Protein AF-A0A6A7KJP4-F1 (afdb_monomer_lite)

Sequence (94 aa):
MTQLSTTSVSVVDGEIMIDAEALAPKLGLSADALKDNMAKGLVTSVAETGADADAGRTRLTFRYRAQVWRVVVETDGTLVEDPVPTSASSRAPG

Secondary structure (DSSP, 8-state):
--------EEEETTEEEE-HHHHHHHTT--HHHHHHHHHTT-SEEEEEE--GGGTT-EEEEEEETTEEEEEEE-TTS-EEE-----S-------

pLDDT: mean 72.68, std 15.63, range [33.25, 92.19]

Structure (mmCIF, N/CA/C/O backbone):
data_AF-A0A6A7KJP4-F1
#
_entry.id   AF-A0A6A7KJP4-F1
#
loop_
_atom_site.group_PDB
_atom_site.id
_atom_site.type_symbol
_atom_site.label_atom_id
_atom_site.label_alt_id
_atom_site.label_comp_id
_atom_site.label_asym_id
_atom_site.label_entity_id
_atom_site.label_seq_id
_atom_site.pdbx_PDB_ins_code
_atom_site.Cartn_x
_atom_site.Cartn_y
_atom_site.Cartn_z
_atom_site.occupancy
_atom_site.B_iso_or_equiv
_atom_site.auth_seq_id
_atom_site.auth_comp_id
_atom_site.auth_asym_id
_atom_site.auth_atom_id
_atom_site.pdbx_PDB_model_num
ATOM 1 N N . MET A 1 1 ? 26.833 2.535 10.464 1.00 47.62 1 MET A N 1
ATOM 2 C CA . MET A 1 1 ? 25.543 1.891 10.792 1.00 47.62 1 MET A CA 1
ATOM 3 C C . MET A 1 1 ? 24.510 2.999 10.910 1.00 47.62 1 MET A C 1
ATOM 5 O O . MET A 1 1 ? 24.896 4.078 11.341 1.00 47.62 1 MET A O 1
ATOM 9 N N . THR A 1 2 ? 23.268 2.725 10.509 1.00 39.41 2 THR A N 1
ATOM 10 C CA . THR A 1 2 ? 22.101 3.630 10.496 1.00 39.41 2 THR A CA 1
ATOM 11 C C . THR A 1 2 ? 21.898 4.386 9.181 1.00 39.41 2 THR A C 1
ATOM 13 O O . THR A 1 2 ? 22.271 5.547 9.048 1.00 39.41 2 THR A O 1
ATOM 16 N N . GLN A 1 3 ? 21.249 3.721 8.220 1.00 33.25 3 GLN A N 1
ATOM 17 C CA . GLN A 1 3 ? 20.440 4.434 7.236 1.00 33.25 3 GLN A CA 1
ATOM 18 C C . GLN A 1 3 ? 18.989 4.398 7.717 1.00 33.25 3 GLN A C 1
ATOM 20 O O . GLN A 1 3 ? 18.420 3.334 7.951 1.00 33.25 3 GLN A O 1
ATOM 25 N N . LEU A 1 4 ? 18.467 5.596 7.949 1.00 44.72 4 LEU A N 1
ATOM 26 C CA . LEU A 1 4 ? 17.102 5.893 8.350 1.00 44.72 4 LEU A CA 1
ATOM 27 C C . LEU A 1 4 ? 16.168 5.726 7.146 1.00 44.72 4 LEU A C 1
ATOM 29 O O . LEU A 1 4 ? 16.526 6.116 6.038 1.00 44.72 4 LEU A O 1
ATOM 33 N N . SER A 1 5 ? 14.969 5.210 7.422 1.00 57.34 5 SER A N 1
ATOM 34 C CA . SER A 1 5 ? 13.728 5.432 6.671 1.00 57.34 5 SER A CA 1
ATOM 35 C C . SER A 1 5 ? 13.806 5.206 5.162 1.00 57.34 5 SER A C 1
ATOM 37 O O . SER A 1 5 ? 14.084 6.118 4.386 1.00 57.34 5 SER A O 1
ATOM 39 N N . THR A 1 6 ? 13.470 4.012 4.695 1.00 47.88 6 THR A N 1
ATOM 40 C CA . THR A 1 6 ? 13.108 3.842 3.286 1.00 47.88 6 THR A CA 1
ATOM 41 C C . THR A 1 6 ? 11.990 2.828 3.235 1.00 47.88 6 THR A C 1
ATOM 43 O O . THR A 1 6 ? 12.098 1.769 3.840 1.00 47.88 6 THR A O 1
ATOM 46 N N . THR A 1 7 ? 10.883 3.191 2.600 1.00 59.84 7 THR A N 1
ATOM 47 C CA . THR A 1 7 ? 9.778 2.293 2.273 1.00 59.84 7 THR A CA 1
ATOM 48 C C . THR A 1 7 ? 10.344 1.057 1.571 1.00 59.84 7 THR A C 1
ATOM 50 O O . THR A 1 7 ? 10.584 1.089 0.368 1.00 59.84 7 THR A O 1
ATOM 53 N N . SER A 1 8 ? 10.636 -0.000 2.330 1.00 65.38 8 SER A N 1
ATOM 54 C CA . SER A 1 8 ? 11.210 -1.233 1.801 1.00 65.38 8 SER A CA 1
ATOM 55 C C . SER A 1 8 ? 10.103 -1.984 1.087 1.00 65.38 8 SER A C 1
ATOM 57 O O . SER A 1 8 ? 9.242 -2.607 1.707 1.00 65.38 8 SER A O 1
ATOM 59 N N . VAL A 1 9 ? 10.100 -1.858 -0.231 1.00 68.44 9 VAL A N 1
ATOM 60 C CA . VAL A 1 9 ? 9.326 -2.710 -1.119 1.00 68.44 9 VAL A CA 1
ATOM 61 C C . VAL A 1 9 ? 10.250 -3.779 -1.680 1.00 68.44 9 VAL A C 1
ATOM 63 O O . VAL A 1 9 ? 11.416 -3.522 -1.972 1.00 68.44 9 VAL A O 1
ATOM 66 N N . SER A 1 10 ? 9.761 -5.004 -1.790 1.00 71.44 10 SER A N 1
ATOM 67 C CA . SER A 1 10 ? 10.489 -6.108 -2.410 1.00 71.44 10 SER A CA 1
ATOM 68 C C . SER A 1 10 ? 9.553 -6.820 -3.362 1.00 71.44 10 SER A C 1
ATOM 70 O O . SER A 1 10 ? 8.472 -7.239 -2.963 1.00 71.44 10 SER A O 1
ATOM 72 N N . VAL A 1 11 ? 9.953 -6.928 -4.625 1.00 70.38 11 VAL A N 1
ATOM 73 C CA . VAL A 1 11 ? 9.204 -7.690 -5.624 1.00 70.38 11 VAL A CA 1
ATOM 74 C C . VAL A 1 11 ? 9.859 -9.061 -5.740 1.00 70.38 11 VAL A C 1
ATOM 76 O O . VAL A 1 11 ? 11.029 -9.152 -6.108 1.00 70.38 11 VAL 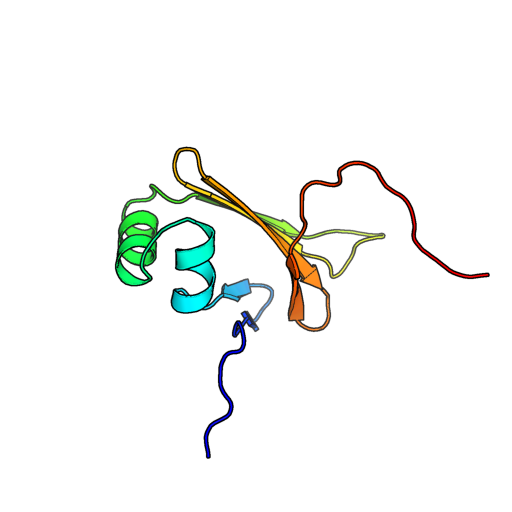A O 1
ATOM 79 N N . VAL A 1 12 ? 9.135 -10.120 -5.390 1.00 69.94 12 VAL A N 1
ATOM 80 C CA . VAL A 1 12 ? 9.619 -11.505 -5.417 1.00 69.94 12 VAL A CA 1
ATOM 81 C C . VAL A 1 12 ? 8.657 -12.319 -6.267 1.00 69.94 12 VAL A C 1
ATOM 83 O O . VAL A 1 12 ? 7.481 -12.397 -5.947 1.00 69.94 12 VAL A O 1
ATOM 86 N N . ASP A 1 13 ? 9.140 -12.896 -7.368 1.00 68.69 13 ASP A N 1
ATOM 87 C CA . ASP A 1 13 ? 8.322 -13.718 -8.282 1.00 68.69 13 ASP A CA 1
ATOM 88 C C . ASP A 1 13 ? 7.081 -12.992 -8.858 1.00 68.69 13 ASP A C 1
ATOM 90 O O . ASP A 1 13 ? 6.067 -13.596 -9.185 1.00 68.69 13 ASP A O 1
ATOM 94 N N . GLY A 1 14 ? 7.144 -11.659 -8.972 1.00 68.12 14 GLY A N 1
ATOM 95 C CA . GLY A 1 14 ? 6.004 -10.826 -9.383 1.00 68.12 14 GLY A CA 1
ATOM 96 C C . GLY A 1 14 ? 5.045 -10.462 -8.244 1.00 68.12 14 GLY A C 1
ATOM 97 O O . GLY A 1 14 ? 4.119 -9.679 -8.452 1.00 68.12 14 GLY A O 1
ATOM 98 N N . GLU A 1 15 ? 5.291 -10.955 -7.032 1.00 70.12 15 GLU A N 1
ATOM 99 C CA . GLU A 1 15 ? 4.576 -10.561 -5.826 1.00 70.12 15 GLU A CA 1
ATOM 100 C C . GLU A 1 15 ? 5.254 -9.354 -5.174 1.00 70.12 15 GLU A C 1
ATOM 102 O O . GLU A 1 15 ? 6.462 -9.340 -4.944 1.00 70.12 15 GLU A O 1
ATOM 107 N N . ILE A 1 16 ? 4.480 -8.310 -4.886 1.00 75.88 16 ILE A N 1
ATOM 108 C CA . ILE A 1 16 ? 4.997 -7.074 -4.302 1.00 75.88 16 ILE A CA 1
ATOM 109 C C . ILE A 1 16 ? 4.771 -7.106 -2.792 1.00 75.88 16 ILE A C 1
ATOM 111 O O . ILE A 1 16 ? 3.640 -7.011 -2.317 1.00 75.88 16 ILE A O 1
ATOM 115 N N . MET A 1 17 ? 5.858 -7.166 -2.033 1.00 79.31 17 MET A N 1
ATOM 116 C CA . MET A 1 17 ? 5.861 -7.017 -0.583 1.00 79.31 17 MET A CA 1
ATOM 117 C C . MET A 1 17 ? 6.128 -5.563 -0.213 1.00 79.31 17 MET A C 1
ATOM 119 O O . MET A 1 17 ? 7.143 -5.002 -0.614 1.00 79.31 17 MET A O 1
ATOM 123 N N . ILE A 1 18 ? 5.244 -4.960 0.580 1.00 80.12 18 ILE A N 1
ATOM 124 C CA . ILE A 1 18 ? 5.425 -3.614 1.136 1.00 80.12 18 ILE A CA 1
ATOM 125 C C . ILE A 1 18 ? 5.503 -3.729 2.651 1.00 80.12 18 ILE A C 1
ATOM 127 O O . ILE A 1 18 ? 4.678 -4.406 3.268 1.00 80.12 18 ILE A O 1
ATOM 131 N N . ASP A 1 19 ? 6.468 -3.032 3.246 1.00 84.12 19 ASP A N 1
ATOM 132 C CA . ASP A 1 19 ? 6.581 -2.975 4.693 1.00 84.12 19 ASP A CA 1
ATOM 133 C C . ASP A 1 19 ? 5.330 -2.357 5.349 1.00 84.12 19 ASP A C 1
ATOM 135 O O . ASP A 1 19 ? 4.857 -1.274 4.981 1.00 84.12 19 ASP A O 1
ATOM 139 N N . ALA A 1 20 ? 4.785 -3.059 6.344 1.00 83.06 20 ALA A N 1
ATOM 140 C CA . ALA A 1 20 ? 3.580 -2.639 7.048 1.00 83.06 20 ALA A CA 1
ATOM 141 C C . ALA A 1 20 ? 3.787 -1.332 7.829 1.00 83.06 20 ALA A C 1
ATOM 143 O O . ALA A 1 20 ? 2.836 -0.564 7.965 1.00 83.06 20 ALA A O 1
ATOM 144 N N . GLU A 1 21 ? 4.998 -1.054 8.319 1.00 83.94 21 GLU A N 1
ATOM 145 C CA . GLU A 1 21 ? 5.314 0.194 9.019 1.00 83.94 21 GLU A CA 1
ATOM 146 C C . GLU A 1 21 ? 5.330 1.394 8.066 1.00 83.94 21 GLU A C 1
ATOM 148 O O . GLU A 1 21 ? 5.015 2.510 8.478 1.00 83.94 21 GLU A O 1
ATOM 153 N N . ALA A 1 22 ? 5.612 1.168 6.780 1.00 82.00 22 ALA A N 1
ATOM 154 C CA . ALA A 1 22 ? 5.526 2.196 5.748 1.00 82.00 22 ALA A CA 1
ATOM 155 C C . ALA A 1 22 ? 4.093 2.376 5.209 1.00 82.0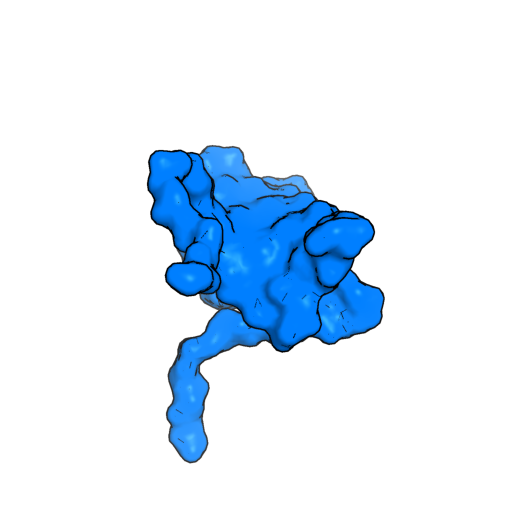0 22 ALA A C 1
ATOM 157 O O . ALA A 1 22 ? 3.658 3.503 4.967 1.00 82.00 22 ALA A O 1
ATOM 158 N N . LEU A 1 23 ? 3.343 1.280 5.040 1.00 82.62 23 LEU A N 1
ATOM 159 C CA . LEU A 1 23 ? 1.979 1.289 4.493 1.00 82.62 23 LEU A CA 1
ATOM 160 C C . LEU A 1 23 ? 0.930 1.771 5.504 1.00 82.62 23 LEU A C 1
ATOM 162 O O . LEU A 1 23 ? 0.035 2.543 5.159 1.00 82.62 23 LEU A O 1
ATOM 166 N N . ALA A 1 24 ? 1.012 1.327 6.756 1.00 86.81 24 ALA A N 1
ATOM 167 C CA . ALA A 1 24 ? -0.001 1.618 7.762 1.00 86.81 24 ALA A CA 1
ATOM 168 C C . ALA A 1 24 ? -0.265 3.123 7.976 1.00 86.81 24 ALA A C 1
ATOM 170 O O . ALA A 1 24 ? -1.436 3.512 7.903 1.00 86.81 24 ALA A O 1
ATOM 171 N N . PRO A 1 25 ? 0.748 4.005 8.141 1.00 86.56 25 PRO A N 1
ATOM 172 C CA . PRO A 1 25 ? 0.495 5.433 8.329 1.00 86.56 25 PRO A CA 1
ATOM 173 C C . PRO A 1 25 ? -0.191 6.086 7.120 1.00 86.56 25 PRO A C 1
ATOM 175 O O . PRO A 1 25 ? -0.952 7.035 7.301 1.00 86.56 25 PRO A O 1
ATOM 178 N N . LYS A 1 26 ? -0.012 5.556 5.901 1.00 83.94 26 LYS A N 1
ATOM 179 C CA . LYS A 1 26 ? -0.701 6.040 4.689 1.00 83.94 26 LYS A CA 1
ATOM 180 C C . LYS A 1 26 ? -2.209 5.785 4.717 1.00 83.94 26 LYS A C 1
ATOM 182 O O . LYS A 1 26 ? -2.970 6.523 4.100 1.00 83.94 26 LYS A O 1
ATOM 187 N N . LEU A 1 27 ? -2.639 4.761 5.452 1.00 83.81 27 LEU A N 1
ATOM 188 C CA . LEU A 1 27 ? -4.046 4.414 5.674 1.00 83.81 27 LEU A CA 1
ATOM 189 C C . LEU A 1 27 ? -4.579 4.947 7.016 1.00 83.81 27 LEU A C 1
ATOM 191 O O . LEU A 1 27 ? -5.719 4.653 7.380 1.00 83.81 27 LEU A O 1
ATOM 195 N N . GLY A 1 28 ? -3.769 5.707 7.764 1.00 86.81 28 GLY A N 1
ATOM 196 C CA . GLY A 1 28 ? -4.106 6.170 9.112 1.00 86.81 28 GLY A CA 1
ATOM 197 C C . GLY A 1 28 ? -4.159 5.039 10.145 1.00 86.81 28 GLY A C 1
ATOM 198 O O . GLY A 1 28 ? -4.939 5.101 11.094 1.00 86.81 28 GLY A O 1
ATOM 199 N N . LEU A 1 29 ? -3.369 3.985 9.940 1.00 89.25 29 LEU A N 1
ATOM 200 C CA . LEU A 1 29 ? -3.285 2.800 10.788 1.00 89.25 29 LEU A CA 1
ATOM 201 C C . LEU A 1 29 ? -1.886 2.648 11.397 1.00 89.25 29 LEU A C 1
ATOM 203 O O . LEU A 1 29 ? -0.904 3.196 10.903 1.00 89.25 29 LEU A O 1
ATOM 207 N N . SER A 1 30 ? -1.791 1.844 12.453 1.00 90.50 30 SER A N 1
ATOM 208 C CA . SER A 1 30 ? -0.522 1.283 12.937 1.00 90.50 30 SER A CA 1
ATOM 209 C C . SER A 1 30 ? -0.212 -0.029 12.212 1.00 90.50 30 SER A C 1
ATOM 211 O O . SER A 1 30 ? -1.135 -0.686 11.731 1.00 90.50 30 SER A O 1
ATOM 213 N N . ALA A 1 31 ? 1.057 -0.442 12.156 1.00 87.50 31 ALA A N 1
ATOM 214 C CA . ALA A 1 31 ? 1.465 -1.678 11.479 1.00 87.50 31 ALA A CA 1
ATOM 215 C C . ALA A 1 31 ? 0.707 -2.917 11.994 1.00 87.50 31 ALA A C 1
ATOM 217 O O . ALA A 1 31 ? 0.215 -3.713 11.195 1.00 87.50 31 ALA A O 1
ATOM 218 N N . ASP A 1 32 ? 0.530 -3.045 13.312 1.00 90.06 32 ASP A N 1
ATOM 219 C CA . ASP A 1 32 ? -0.271 -4.114 13.922 1.00 90.06 32 ASP A CA 1
ATOM 220 C C . ASP A 1 32 ? -1.742 -4.051 13.513 1.00 90.06 32 ASP A C 1
ATOM 222 O O . ASP A 1 32 ? -2.333 -5.066 13.154 1.00 90.06 32 ASP A O 1
ATOM 226 N N . ALA A 1 33 ? -2.330 -2.851 13.503 1.00 90.06 33 ALA A N 1
ATOM 227 C CA . ALA A 1 33 ? -3.714 -2.666 13.085 1.00 90.06 33 ALA A CA 1
ATOM 228 C C . ALA A 1 33 ? -3.888 -3.004 11.601 1.00 90.06 33 ALA A C 1
ATOM 230 O O . ALA A 1 33 ? -4.870 -3.635 11.232 1.00 90.06 33 ALA A O 1
ATOM 231 N N . LEU A 1 34 ? -2.946 -2.621 10.739 1.00 88.50 34 LEU A N 1
ATOM 232 C CA . LEU A 1 34 ? -2.965 -2.998 9.331 1.00 88.50 34 LEU A CA 1
ATOM 233 C C . LEU A 1 34 ? -2.946 -4.524 9.175 1.00 88.50 34 LEU A C 1
ATOM 235 O O . LEU A 1 34 ? -3.818 -5.063 8.498 1.00 88.50 34 LEU A O 1
ATOM 239 N N . LYS A 1 35 ? -2.015 -5.216 9.846 1.00 87.62 35 LYS A N 1
ATOM 240 C CA . LYS A 1 35 ? -1.902 -6.685 9.814 1.00 87.62 35 LYS A CA 1
ATOM 241 C C . LYS A 1 35 ? -3.170 -7.370 10.323 1.00 87.62 35 LYS A C 1
ATOM 243 O O . LYS A 1 35 ? -3.674 -8.276 9.669 1.00 87.62 35 LYS A O 1
ATOM 248 N N . ASP A 1 36 ? -3.720 -6.907 11.442 1.00 92.19 36 ASP A N 1
ATOM 249 C CA . ASP A 1 36 ? -4.967 -7.420 12.016 1.00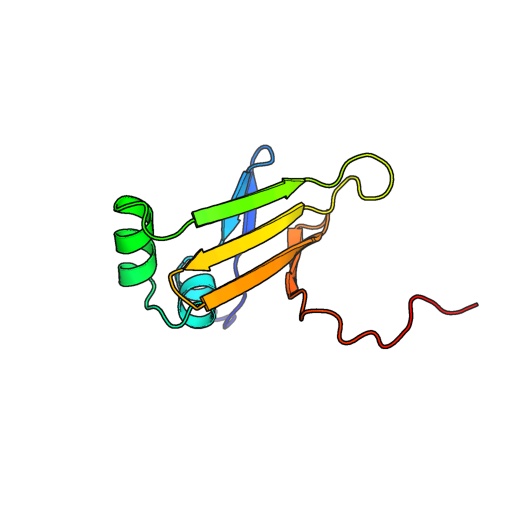 92.19 36 ASP A CA 1
ATOM 250 C C . ASP A 1 36 ? -6.164 -7.196 11.074 1.00 92.19 36 ASP A C 1
ATOM 252 O O . ASP A 1 36 ? -6.943 -8.114 10.824 1.00 92.19 36 ASP A O 1
ATOM 256 N N . ASN A 1 37 ? -6.283 -6.009 10.471 1.00 88.19 37 ASN A N 1
ATOM 257 C CA . ASN A 1 37 ? -7.356 -5.717 9.522 1.00 88.19 37 ASN A CA 1
ATOM 258 C C . ASN A 1 37 ? -7.190 -6.472 8.190 1.00 88.19 37 ASN A C 1
ATOM 260 O O . ASN A 1 37 ? -8.196 -6.844 7.590 1.00 88.19 37 ASN A O 1
ATOM 264 N N . MET A 1 38 ? -5.963 -6.740 7.731 1.00 85.50 38 MET A N 1
ATOM 265 C CA . MET A 1 38 ? -5.707 -7.624 6.586 1.00 85.50 38 MET A CA 1
ATOM 266 C C . MET A 1 38 ? -6.076 -9.074 6.918 1.00 85.50 38 MET A C 1
ATOM 268 O O . MET A 1 38 ? -6.794 -9.702 6.146 1.00 85.50 38 MET A O 1
ATOM 272 N N . ALA A 1 39 ? -5.685 -9.580 8.094 1.00 87.62 39 ALA A N 1
ATOM 273 C CA . ALA A 1 39 ? -6.049 -10.921 8.561 1.00 87.62 39 ALA A CA 1
ATOM 274 C C . ALA A 1 39 ? -7.571 -11.101 8.714 1.00 87.62 39 ALA A C 1
ATOM 276 O O . ALA A 1 39 ? -8.099 -12.189 8.500 1.00 87.62 39 ALA A O 1
ATOM 277 N N . LYS A 1 40 ? -8.286 -10.019 9.041 1.00 89.19 40 LYS A N 1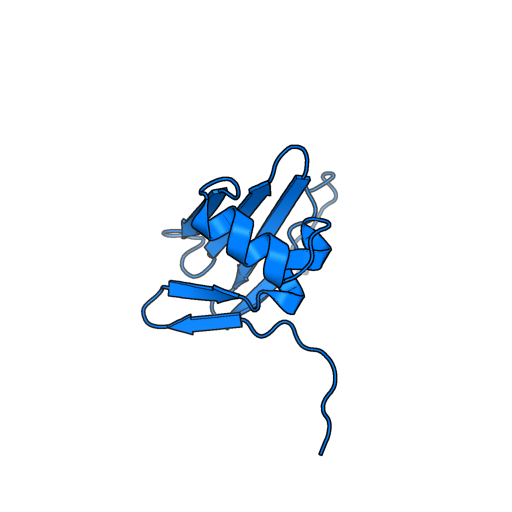
ATOM 278 C CA . LYS A 1 40 ? -9.755 -9.971 9.114 1.00 89.19 40 LYS A CA 1
ATOM 279 C C . LYS A 1 40 ? -10.443 -9.734 7.763 1.00 89.19 40 LYS A C 1
ATOM 281 O O . LYS A 1 40 ? -11.670 -9.735 7.721 1.00 89.19 40 LYS A O 1
ATOM 286 N N . GLY A 1 41 ? -9.699 -9.483 6.682 1.00 87.12 41 GLY A N 1
ATOM 287 C CA . GLY A 1 41 ? -10.258 -9.150 5.365 1.00 87.12 41 GLY A CA 1
ATOM 288 C C . GLY A 1 41 ? -10.936 -7.773 5.284 1.00 87.12 41 GLY A C 1
ATOM 289 O O . GLY A 1 41 ? -11.744 -7.533 4.393 1.00 87.12 41 GLY A O 1
ATOM 290 N N . LEU A 1 42 ? -10.638 -6.865 6.219 1.00 88.12 42 LEU A N 1
ATOM 291 C CA . LEU A 1 42 ? -11.177 -5.498 6.268 1.00 88.12 42 LEU A CA 1
ATOM 292 C C . LEU A 1 42 ? -10.386 -4.514 5.396 1.00 88.12 42 LEU A C 1
ATOM 294 O O . LEU A 1 42 ? -10.908 -3.466 5.013 1.00 88.12 42 LEU A O 1
ATOM 298 N N . VAL A 1 43 ? -9.121 -4.828 5.116 1.00 86.94 43 VAL A N 1
ATOM 299 C CA . VAL A 1 43 ? -8.273 -4.096 4.169 1.00 86.94 43 VAL A CA 1
ATOM 300 C C . VAL A 1 43 ? -8.287 -4.857 2.853 1.00 86.94 43 VAL A C 1
ATOM 302 O O . VAL A 1 43 ? -7.896 -6.020 2.807 1.00 86.94 43 VAL A O 1
ATOM 305 N N . THR A 1 44 ? -8.709 -4.193 1.782 1.00 83.94 44 THR A N 1
ATOM 306 C CA . THR A 1 44 ? -8.666 -4.753 0.426 1.00 83.94 44 THR A CA 1
ATOM 307 C C . THR A 1 44 ? -7.543 -4.096 -0.362 1.00 83.94 44 THR A C 1
ATOM 309 O O . THR A 1 44 ? -7.499 -2.866 -0.456 1.00 83.94 44 THR A O 1
ATOM 312 N N . SER A 1 45 ? -6.663 -4.900 -0.950 1.00 81.50 45 SER A N 1
ATOM 313 C CA . SER A 1 45 ? -5.641 -4.467 -1.900 1.00 81.50 45 SER A CA 1
ATOM 314 C C . SER A 1 45 ? -6.009 -4.931 -3.306 1.00 81.50 45 SER A C 1
ATOM 316 O O . SER A 1 45 ? -6.461 -6.055 -3.510 1.00 81.50 45 SER A O 1
ATOM 318 N N . VAL A 1 46 ? -5.827 -4.052 -4.285 1.00 83.56 46 VAL A N 1
ATOM 319 C CA . VAL A 1 46 ? -5.971 -4.368 -5.706 1.00 83.56 46 VAL A CA 1
ATOM 320 C C . VAL A 1 46 ? -4.632 -4.098 -6.366 1.00 83.56 46 VAL A C 1
ATOM 322 O O . VAL A 1 46 ? -4.129 -2.979 -6.273 1.00 83.56 46 VAL A O 1
ATOM 325 N N . ALA A 1 47 ? -4.068 -5.117 -7.006 1.00 77.25 47 ALA A N 1
ATOM 326 C CA . ALA A 1 47 ? -2.870 -5.002 -7.818 1.00 77.25 47 ALA A CA 1
ATOM 327 C C . ALA A 1 47 ? -3.259 -5.087 -9.291 1.00 77.25 47 ALA A C 1
ATOM 329 O O . ALA A 1 47 ? -3.704 -6.128 -9.766 1.00 77.25 47 ALA A O 1
ATOM 330 N N . GLU A 1 48 ? -3.127 -3.972 -9.997 1.00 79.00 48 GLU A N 1
ATOM 331 C CA . GLU A 1 48 ? -3.289 -3.908 -11.441 1.00 79.00 48 GLU A CA 1
ATOM 332 C C . GLU A 1 48 ? -1.895 -3.920 -12.062 1.00 79.00 48 GLU A C 1
ATOM 334 O O . GLU A 1 48 ? -1.186 -2.910 -12.064 1.00 79.00 48 GLU A O 1
ATOM 339 N N . THR A 1 49 ? -1.474 -5.083 -12.547 1.00 71.19 49 THR A N 1
ATOM 340 C CA . THR A 1 49 ? -0.240 -5.208 -13.321 1.00 71.19 49 THR A CA 1
ATOM 341 C C . THR A 1 49 ? -0.490 -4.653 -14.719 1.00 71.19 49 THR A C 1
ATOM 343 O O . THR A 1 49 ? -1.334 -5.169 -15.453 1.00 71.19 49 THR A O 1
ATOM 346 N N . GLY A 1 50 ? 0.218 -3.584 -15.082 1.00 63.97 50 GLY A N 1
ATOM 347 C CA . GLY A 1 50 ? 0.201 -3.034 -16.431 1.00 63.97 50 GLY A CA 1
ATOM 348 C C . GLY A 1 50 ? 0.710 -4.068 -17.433 1.00 63.97 50 GLY A C 1
ATOM 349 O O . GLY A 1 50 ? 1.751 -4.692 -17.223 1.00 63.97 50 GLY A O 1
ATOM 350 N N . ALA A 1 51 ? -0.041 -4.258 -18.514 1.00 52.88 51 ALA A N 1
ATOM 351 C CA . ALA A 1 51 ? 0.348 -5.072 -19.660 1.00 52.88 51 ALA A CA 1
ATOM 352 C C . ALA A 1 51 ? 0.712 -4.165 -20.852 1.00 52.88 51 ALA A C 1
ATOM 354 O O . ALA A 1 51 ? 0.376 -2.979 -20.870 1.00 52.88 51 ALA A O 1
ATOM 355 N N . ASP A 1 52 ? 1.391 -4.724 -21.855 1.00 57.22 52 ASP A N 1
ATOM 356 C CA . ASP A 1 52 ? 1.757 -4.048 -23.109 1.00 57.22 52 ASP A CA 1
ATOM 357 C C . ASP A 1 52 ? 2.582 -2.754 -22.934 1.00 57.22 52 ASP A C 1
ATOM 359 O O . ASP A 1 52 ? 3.763 -2.813 -22.601 1.00 57.22 52 ASP A O 1
ATOM 363 N N . ALA A 1 53 ? 2.004 -1.575 -23.186 1.00 50.44 53 ALA A N 1
ATOM 364 C CA . ALA A 1 53 ? 2.724 -0.295 -23.195 1.00 50.44 53 ALA A CA 1
ATOM 365 C C . ALA A 1 53 ? 3.101 0.209 -21.788 1.00 50.44 53 ALA A C 1
ATOM 367 O O . ALA A 1 53 ? 3.977 1.064 -21.653 1.00 50.44 53 ALA A O 1
ATOM 368 N N . ASP A 1 54 ? 2.464 -0.348 -20.757 1.00 53.81 54 ASP A N 1
ATOM 369 C CA . ASP A 1 54 ? 2.765 -0.125 -19.341 1.00 53.81 54 ASP A CA 1
ATOM 370 C C . ASP A 1 54 ? 3.360 -1.389 -18.689 1.00 53.81 54 ASP A C 1
ATOM 372 O O . ASP A 1 54 ? 3.364 -1.518 -17.462 1.00 53.81 54 ASP A O 1
ATOM 376 N N . ALA A 1 55 ? 3.871 -2.330 -19.499 1.00 56.19 55 ALA A N 1
ATOM 377 C CA . ALA A 1 55 ? 4.525 -3.540 -19.013 1.00 56.19 55 ALA A CA 1
ATOM 378 C C . ALA A 1 55 ? 5.661 -3.193 -18.037 1.00 56.19 55 ALA A C 1
ATOM 380 O O . ALA A 1 55 ? 6.633 -2.523 -18.388 1.00 56.19 55 ALA A O 1
ATOM 381 N N . GLY A 1 56 ? 5.519 -3.659 -16.795 1.00 64.81 56 GLY A N 1
ATOM 382 C CA . GLY A 1 56 ? 6.466 -3.411 -15.705 1.00 64.81 56 GLY A CA 1
ATOM 383 C C . GLY A 1 56 ? 5.991 -2.401 -14.660 1.00 64.81 56 GLY A C 1
ATOM 384 O O . GLY A 1 56 ? 6.568 -2.352 -13.578 1.00 64.81 56 GLY A O 1
ATOM 385 N N . ARG A 1 57 ? 4.907 -1.657 -14.919 1.00 76.00 57 ARG A N 1
ATOM 386 C CA . ARG A 1 57 ? 4.259 -0.817 -13.906 1.00 76.00 57 ARG A CA 1
ATOM 387 C C . ARG A 1 57 ? 3.134 -1.571 -13.229 1.00 76.00 57 ARG A C 1
ATOM 389 O O . ARG A 1 57 ? 2.165 -1.953 -13.877 1.00 76.00 57 ARG A O 1
ATOM 396 N N . THR A 1 58 ? 3.219 -1.741 -11.916 1.00 78.44 58 THR A N 1
ATOM 397 C CA . THR A 1 58 ? 2.133 -2.347 -11.138 1.00 78.44 58 THR A CA 1
ATOM 398 C C . THR A 1 58 ? 1.484 -1.306 -10.254 1.00 78.44 58 THR A C 1
ATOM 400 O O . THR A 1 58 ? 2.096 -0.792 -9.321 1.00 78.44 58 THR A O 1
ATOM 403 N N . ARG A 1 59 ? 0.222 -0.989 -10.526 1.00 82.50 59 ARG A N 1
ATOM 404 C CA . ARG A 1 59 ? -0.543 -0.071 -9.695 1.00 82.50 59 ARG A CA 1
ATOM 405 C C . ARG A 1 59 ? -1.183 -0.838 -8.550 1.00 82.50 59 ARG A C 1
ATOM 407 O O . ARG A 1 59 ? -2.034 -1.695 -8.758 1.00 82.50 59 ARG A O 1
ATOM 414 N N . LEU A 1 60 ? -0.813 -0.484 -7.332 1.00 84.00 60 LEU A N 1
ATOM 415 C CA . LEU A 1 60 ? -1.410 -0.996 -6.113 1.00 84.00 60 LEU A CA 1
ATOM 416 C C . LEU A 1 60 ? -2.386 0.036 -5.552 1.00 84.00 60 LEU A C 1
ATOM 418 O O . LEU A 1 60 ? -2.041 1.196 -5.325 1.00 84.00 60 LEU A O 1
ATOM 422 N N . THR A 1 61 ? -3.621 -0.385 -5.308 1.00 85.75 61 THR A N 1
ATOM 423 C CA . THR A 1 61 ? -4.633 0.418 -4.621 1.00 85.75 61 THR A CA 1
ATOM 424 C C . THR A 1 61 ? -5.052 -0.294 -3.344 1.00 85.75 61 THR A C 1
ATOM 426 O O . THR A 1 61 ? -5.656 -1.363 -3.390 1.00 85.75 61 THR A O 1
ATOM 429 N N . PHE A 1 62 ? -4.774 0.322 -2.202 1.00 86.50 62 PHE A N 1
ATOM 430 C CA . PHE A 1 62 ? -5.206 -0.133 -0.889 1.00 86.50 62 PHE A CA 1
ATOM 431 C C . PHE A 1 62 ? -6.436 0.661 -0.465 1.00 86.50 62 PHE A C 1
ATOM 433 O O . PHE A 1 62 ? -6.436 1.893 -0.473 1.00 86.50 62 PHE A O 1
ATOM 440 N N . ARG A 1 63 ? -7.499 -0.045 -0.088 1.00 85.19 63 ARG A N 1
ATOM 441 C CA . ARG A 1 63 ? -8.724 0.551 0.443 1.00 85.19 63 ARG A CA 1
ATOM 442 C C . ARG A 1 63 ? -8.989 0.028 1.840 1.00 85.19 63 ARG A C 1
ATOM 444 O O . ARG A 1 63 ? -8.984 -1.179 2.078 1.00 85.19 63 ARG A O 1
ATOM 451 N N . TYR A 1 64 ? -9.261 0.959 2.742 1.00 88.00 64 TYR A N 1
ATOM 452 C CA . TYR A 1 64 ? -9.651 0.668 4.107 1.00 88.00 64 TYR A CA 1
ATOM 453 C C . TYR A 1 64 ? -10.675 1.696 4.586 1.00 88.00 64 TYR A C 1
ATOM 455 O O . TYR A 1 64 ? -10.360 2.869 4.784 1.00 88.00 64 TYR A O 1
ATOM 463 N N . ARG A 1 65 ? -11.919 1.256 4.796 1.00 86.19 65 ARG A N 1
ATOM 464 C CA . ARG A 1 65 ? -13.046 2.137 5.150 1.00 86.19 65 ARG A CA 1
ATOM 465 C C . ARG A 1 65 ? -13.167 3.314 4.167 1.00 86.19 65 ARG A C 1
ATOM 467 O O . ARG A 1 65 ? -13.411 3.092 2.988 1.00 86.19 65 ARG A O 1
ATOM 474 N N . ALA A 1 66 ? -13.007 4.548 4.648 1.00 85.69 66 ALA A N 1
ATOM 475 C CA . ALA A 1 66 ? -13.046 5.772 3.846 1.00 85.69 66 ALA A CA 1
ATOM 476 C C . ALA A 1 66 ? -11.660 6.209 3.328 1.00 85.69 66 ALA A C 1
ATOM 478 O O . ALA A 1 66 ? -11.560 7.228 2.652 1.00 85.69 66 ALA A O 1
ATOM 479 N N . GLN A 1 67 ? -10.597 5.471 3.659 1.00 84.81 67 GLN A N 1
ATOM 480 C CA . GLN A 1 67 ? -9.228 5.769 3.253 1.00 84.81 67 GLN A CA 1
ATOM 481 C C . GLN A 1 67 ? -8.859 4.955 2.016 1.00 84.81 67 GLN A C 1
ATOM 483 O O . GLN A 1 67 ? -9.083 3.742 1.949 1.00 84.81 67 GLN A O 1
ATOM 488 N N . VAL A 1 6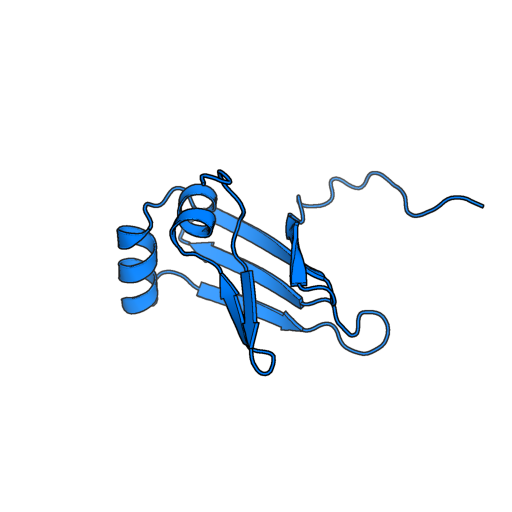8 ? -8.283 5.638 1.034 1.00 86.31 68 VAL A N 1
ATOM 489 C CA . VAL A 1 68 ? -7.761 5.024 -0.183 1.00 86.31 68 VAL A CA 1
ATOM 490 C C . VAL A 1 68 ? -6.344 5.521 -0.366 1.00 86.31 68 VAL A C 1
ATOM 492 O O . VAL A 1 68 ? -6.119 6.724 -0.464 1.00 86.31 68 VAL A O 1
ATOM 495 N N . TRP A 1 69 ? -5.404 4.589 -0.437 1.00 85.69 69 TRP A N 1
ATOM 496 C CA . TRP A 1 69 ? -4.026 4.888 -0.776 1.00 85.69 69 TRP A CA 1
ATOM 497 C C . TRP A 1 69 ? -3.650 4.162 -2.057 1.00 85.69 69 TRP A C 1
ATOM 499 O O . TRP A 1 69 ? -4.030 3.010 -2.273 1.00 85.69 69 TRP A O 1
ATOM 509 N N . ARG A 1 70 ? -2.941 4.860 -2.935 1.00 85.50 70 ARG A N 1
ATOM 510 C CA . ARG A 1 70 ? -2.626 4.379 -4.269 1.00 85.50 70 ARG A CA 1
ATOM 511 C C . ARG A 1 70 ? -1.172 4.647 -4.584 1.00 85.50 70 ARG A C 1
ATOM 513 O O . ARG A 1 70 ? -0.667 5.746 -4.368 1.00 85.50 70 ARG A O 1
ATOM 520 N N . VAL A 1 71 ? -0.533 3.636 -5.141 1.00 83.75 71 VAL A N 1
ATOM 521 C CA . VAL A 1 71 ? 0.874 3.685 -5.480 1.00 83.75 71 VAL A CA 1
ATOM 522 C C . VAL A 1 71 ? 1.144 2.900 -6.751 1.00 83.75 71 VAL A C 1
ATOM 524 O O . VAL A 1 71 ? 0.464 1.921 -7.042 1.00 83.75 71 VAL A O 1
ATOM 527 N N . VAL A 1 72 ? 2.112 3.348 -7.533 1.00 83.44 72 VAL A N 1
ATOM 528 C CA . VAL A 1 72 ? 2.613 2.659 -8.716 1.00 83.44 72 VAL A CA 1
ATOM 529 C C . VAL A 1 72 ? 3.996 2.126 -8.385 1.00 83.44 72 VAL A C 1
ATOM 531 O O . VAL A 1 72 ? 4.848 2.855 -7.891 1.00 83.44 72 VAL A O 1
ATOM 534 N N . VAL A 1 73 ? 4.206 0.842 -8.621 1.00 79.88 73 VAL A N 1
ATOM 535 C CA . VAL A 1 73 ? 5.506 0.188 -8.518 1.00 79.88 73 VAL A CA 1
ATOM 536 C C . VAL A 1 73 ? 6.095 0.157 -9.916 1.00 79.88 73 VAL A C 1
ATOM 538 O O . VAL A 1 73 ? 5.542 -0.496 -10.800 1.00 79.88 73 VAL A O 1
ATOM 541 N N . GLU A 1 74 ? 7.167 0.914 -10.125 1.00 77.12 74 GLU A N 1
ATOM 542 C CA . GLU A 1 74 ? 7.934 0.903 -11.370 1.00 77.12 74 GLU A CA 1
ATOM 543 C C . GLU A 1 74 ? 8.723 -0.410 -11.499 1.00 77.12 74 GLU A C 1
ATOM 545 O O . GLU A 1 74 ? 8.975 -1.107 -10.515 1.00 77.12 74 GLU A O 1
ATOM 550 N N . THR A 1 75 ? 9.189 -0.713 -12.710 1.00 70.06 75 THR A N 1
ATOM 551 C CA . THR A 1 75 ? 9.913 -1.952 -13.042 1.00 70.06 75 THR A CA 1
ATOM 552 C C . THR A 1 75 ? 11.215 -2.141 -12.254 1.00 70.06 75 THR A C 1
ATOM 554 O O . THR A 1 75 ? 11.664 -3.265 -12.064 1.00 70.06 75 THR A O 1
ATOM 557 N N . ASP A 1 76 ? 11.809 -1.045 -11.776 1.00 68.31 76 ASP A N 1
ATOM 558 C CA . ASP A 1 76 ? 13.006 -1.031 -10.920 1.00 68.31 76 ASP A CA 1
ATOM 559 C C . ASP A 1 76 ? 12.683 -1.334 -9.437 1.00 68.31 76 ASP A C 1
ATOM 561 O O . ASP A 1 76 ? 13.560 -1.349 -8.581 1.00 68.31 76 ASP A O 1
ATOM 565 N N . GLY A 1 77 ? 11.405 -1.548 -9.100 1.00 67.94 77 GLY A N 1
ATOM 566 C CA . GLY A 1 77 ? 10.932 -1.687 -7.721 1.00 67.94 77 GLY A CA 1
ATOM 567 C C . GLY A 1 77 ? 10.733 -0.347 -7.010 1.00 67.94 77 GLY A C 1
ATOM 568 O O . GLY A 1 77 ? 10.463 -0.317 -5.814 1.00 67.94 77 GLY A O 1
ATOM 569 N N . THR A 1 78 ? 10.833 0.776 -7.722 1.00 72.25 78 THR A N 1
ATOM 570 C CA . THR A 1 78 ? 10.580 2.102 -7.146 1.00 72.25 78 THR A CA 1
ATOM 571 C C . THR A 1 78 ? 9.084 2.300 -6.897 1.00 72.25 78 THR A C 1
ATOM 573 O O . THR A 1 78 ? 8.274 2.157 -7.811 1.00 72.25 78 THR A O 1
ATOM 576 N N . LEU A 1 79 ? 8.711 2.674 -5.669 1.00 74.94 79 LEU A N 1
ATOM 577 C CA . LEU A 1 79 ? 7.348 3.087 -5.332 1.00 74.94 79 LEU A CA 1
ATOM 578 C C . LEU A 1 79 ? 7.150 4.571 -5.666 1.00 74.94 79 LEU A C 1
ATOM 580 O O . LEU A 1 79 ? 7.773 5.442 -5.060 1.00 74.94 79 LEU A O 1
ATOM 584 N N . VAL A 1 80 ? 6.236 4.861 -6.582 1.00 80.44 80 VAL A N 1
ATOM 585 C CA . VAL A 1 80 ? 5.786 6.212 -6.913 1.00 80.44 80 VAL A CA 1
ATOM 586 C C . VAL A 1 80 ? 4.361 6.360 -6.410 1.00 80.44 80 VAL A C 1
ATOM 588 O O . VAL A 1 80 ? 3.438 5.731 -6.926 1.00 80.44 80 VAL A O 1
ATOM 591 N N . GLU A 1 81 ? 4.166 7.166 -5.366 1.00 78.81 81 GLU A N 1
ATOM 592 C CA . GLU A 1 81 ? 2.812 7.524 -4.942 1.00 78.81 81 GLU A CA 1
ATOM 593 C C . GLU A 1 81 ? 2.104 8.194 -6.113 1.00 78.81 81 GLU A C 1
ATOM 595 O O . GLU A 1 81 ? 2.646 9.116 -6.718 1.00 78.81 81 GLU A O 1
ATOM 600 N N . ASP A 1 82 ? 0.915 7.695 -6.445 1.00 72.75 82 ASP A N 1
ATOM 601 C CA . ASP A 1 82 ? 0.056 8.291 -7.460 1.00 72.75 82 ASP A CA 1
ATOM 602 C C . ASP A 1 82 ? -0.916 9.195 -6.701 1.00 72.75 82 ASP A C 1
ATOM 604 O O . ASP A 1 82 ? -1.984 8.726 -6.279 1.00 72.75 82 ASP A O 1
ATOM 608 N N . PRO A 1 83 ? -0.563 1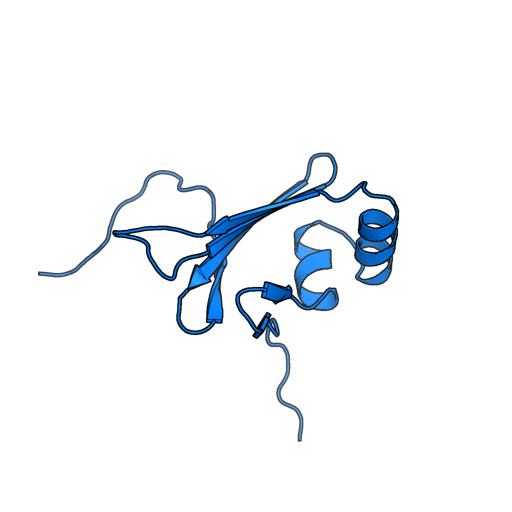0.473 -6.436 1.00 61.09 83 PRO A N 1
ATOM 609 C CA . PRO A 1 83 ? -1.584 11.427 -6.064 1.00 61.09 83 PRO A CA 1
ATOM 610 C C . PRO A 1 83 ? -2.581 11.398 -7.215 1.00 61.09 83 PRO A C 1
ATOM 612 O O . PRO A 1 83 ? -2.176 11.444 -8.377 1.00 61.09 83 PRO A O 1
ATOM 615 N N . VAL A 1 84 ? -3.874 11.267 -6.904 1.00 50.78 84 VAL A N 1
ATOM 616 C CA . VAL A 1 84 ? -4.936 11.466 -7.897 1.00 50.78 84 VAL A CA 1
ATOM 617 C C . VAL A 1 84 ? -4.500 12.629 -8.791 1.00 50.78 84 VAL A C 1
ATOM 619 O O . VAL A 1 84 ? -4.188 13.693 -8.245 1.00 50.78 84 VAL A O 1
ATOM 622 N N . PRO A 1 85 ? -4.387 12.446 -10.120 1.00 46.16 85 PRO A N 1
ATOM 623 C CA . PRO A 1 85 ? -4.027 13.555 -10.967 1.00 46.16 85 PRO A CA 1
ATOM 624 C C . PRO A 1 85 ? -5.190 14.535 -10.876 1.00 46.16 85 PRO A C 1
ATOM 626 O O . PRO A 1 85 ? -6.213 14.387 -11.540 1.00 46.16 85 PRO A O 1
ATOM 629 N N . THR A 1 86 ? -5.051 15.572 -10.054 1.00 43.28 86 THR A N 1
ATOM 630 C CA . THR A 1 86 ? -5.516 16.875 -10.499 1.00 43.28 86 THR A CA 1
ATOM 631 C C . THR A 1 86 ? -4.769 17.096 -11.796 1.00 43.28 86 THR A C 1
ATOM 633 O O . THR A 1 86 ? -3.555 17.273 -11.763 1.00 43.28 86 THR A O 1
ATOM 636 N N . SER A 1 87 ? -5.472 16.932 -12.918 1.00 47.47 87 SER A N 1
ATOM 637 C CA . SER A 1 87 ? -4.943 17.093 -14.265 1.00 47.47 87 SER A CA 1
ATOM 638 C C . SER A 1 87 ? -4.106 18.363 -14.343 1.00 47.47 87 SER A C 1
ATOM 640 O O . SER A 1 87 ? -4.620 19.463 -14.502 1.00 47.47 87 SER A O 1
ATOM 642 N N . ALA A 1 88 ? -2.803 18.202 -14.214 1.00 47.28 88 ALA A N 1
ATOM 643 C CA . ALA A 1 88 ? -1.814 19.178 -14.583 1.00 47.28 88 ALA A CA 1
ATOM 644 C C . ALA A 1 88 ? -0.697 18.349 -15.206 1.00 47.28 88 ALA A C 1
ATOM 646 O O . ALA A 1 88 ? 0.014 17.619 -14.520 1.00 47.28 88 ALA A O 1
ATOM 647 N N . SER A 1 89 ? -0.682 18.384 -16.538 1.00 43.22 89 SER A N 1
ATOM 648 C CA . SER A 1 89 ? 0.469 18.245 -17.431 1.00 43.22 89 SER A CA 1
ATOM 649 C C . SER A 1 89 ? 1.826 18.200 -16.705 1.00 43.22 89 SER A C 1
ATOM 651 O O . SER A 1 89 ? 2.078 18.988 -15.806 1.00 43.22 89 SER A O 1
ATOM 653 N N . SER A 1 90 ? 2.821 17.402 -17.081 1.00 48.38 90 SER A N 1
ATOM 654 C CA . SER A 1 90 ? 3.180 16.958 -18.426 1.00 48.38 90 SER A CA 1
ATOM 655 C C . SER A 1 90 ? 4.424 16.067 -18.316 1.00 48.38 90 SER A C 1
ATOM 657 O O . SER A 1 90 ? 5.391 16.425 -17.650 1.00 48.38 90 SER A O 1
ATOM 659 N N . ARG A 1 91 ? 4.414 14.946 -19.035 1.00 46.41 91 ARG A N 1
ATOM 660 C CA . ARG A 1 91 ? 5.590 14.247 -19.587 1.00 46.41 91 ARG A CA 1
ATOM 661 C C . ARG A 1 91 ? 5.791 14.869 -20.983 1.00 46.41 91 ARG A C 1
ATOM 663 O O . ARG A 1 91 ? 4.784 15.033 -21.660 1.00 46.41 91 ARG A O 1
ATOM 670 N N . ALA A 1 92 ? 6.938 15.276 -21.520 1.00 42.25 92 ALA A N 1
ATOM 671 C CA . ALA A 1 92 ? 8.373 15.202 -21.228 1.00 42.25 92 ALA A CA 1
ATOM 672 C C . ALA A 1 92 ? 9.081 16.240 -22.161 1.00 42.25 92 ALA A C 1
ATOM 674 O O . ALA A 1 92 ? 8.414 16.777 -23.049 1.00 42.25 92 ALA A O 1
ATOM 675 N N . PRO A 1 93 ? 10.384 16.541 -21.982 1.00 55.19 93 PRO A N 1
ATOM 676 C CA . PRO A 1 93 ? 11.125 17.515 -22.794 1.00 55.19 93 PRO A CA 1
ATOM 677 C C . PRO A 1 93 ? 11.387 17.021 -24.225 1.00 55.19 93 PRO A C 1
ATOM 679 O O . PRO A 1 93 ? 11.607 15.829 -24.443 1.00 55.19 93 PRO A O 1
ATOM 682 N N . GLY A 1 94 ? 11.410 17.963 -25.169 1.00 44.31 94 GLY A N 1
ATOM 683 C CA . GLY A 1 94 ? 11.897 17.815 -26.540 1.00 44.31 94 GLY A CA 1
ATOM 684 C C . GLY A 1 94 ? 12.618 19.084 -26.961 1.00 44.31 94 GLY A C 1
ATOM 685 O O . GLY A 1 94 ? 12.123 20.168 -26.577 1.00 44.31 94 GLY A O 1
#

Foldseek 3Di:
DDDDDDFDWDQDPNDIDTQLCVVQVQQVHHSVRVVVCVVVVQKDKDWDQDPDPSHQWIKIWIDHDPGIWIWIQGNVRDTDTDDPPPDDDDDDDD

Radius of gyration: 14.81 Å; chains: 1; bounding box: 39×33×40 Å